Protein AF-A0AAV0GY82-F1 (afdb_monomer_lite)

Organism: NCBI:txid586396

Structure (mmCIF, N/CA/C/O backbone):
data_AF-A0AAV0GY82-F1
#
_entry.id   AF-A0AAV0GY82-F1
#
loop_
_atom_site.group_PDB
_atom_site.id
_atom_site.type_symbol
_atom_site.label_atom_id
_atom_site.label_alt_id
_atom_site.label_comp_id
_atom_site.label_asym_id
_atom_site.label_entity_id
_atom_site.label_seq_id
_atom_site.pdbx_PDB_ins_code
_atom_site.Cartn_x
_atom_site.Cartn_y
_atom_site.Cartn_z
_atom_site.occupancy
_atom_site.B_iso_or_equiv
_atom_site.auth_seq_id
_atom_site.auth_comp_id
_atom_site.auth_asym_id
_atom_site.auth_atom_id
_atom_site.pdbx_PDB_model_num
ATOM 1 N N . MET A 1 1 ? -2.458 8.559 -10.774 1.00 74.31 1 MET A N 1
ATOM 2 C CA . MET A 1 1 ? -3.022 8.076 -9.493 1.00 74.31 1 MET A CA 1
ATOM 3 C C . MET A 1 1 ? -3.947 6.917 -9.817 1.00 74.31 1 MET A C 1
ATOM 5 O O . MET A 1 1 ? -4.695 7.048 -10.779 1.00 74.31 1 MET A O 1
ATOM 9 N N . VAL A 1 2 ? -3.848 5.795 -9.103 1.00 92.06 2 VAL A N 1
ATOM 10 C CA . VAL A 1 2 ? -4.559 4.542 -9.421 1.00 92.06 2 VAL A CA 1
ATOM 11 C C . VAL A 1 2 ? -5.068 3.932 -8.120 1.00 92.06 2 VAL A C 1
ATOM 13 O O . VAL A 1 2 ? -4.360 3.982 -7.128 1.00 92.06 2 VAL A O 1
ATOM 16 N N . TRP A 1 3 ? -6.273 3.363 -8.126 1.00 95.69 3 TRP A N 1
ATOM 17 C CA . TRP A 1 3 ? -6.745 2.515 -7.031 1.00 95.69 3 TRP A CA 1
ATOM 18 C C . TRP A 1 3 ? -6.380 1.059 -7.308 1.00 95.69 3 TRP A C 1
ATOM 20 O O . TRP A 1 3 ? -6.604 0.568 -8.414 1.00 95.69 3 TRP A O 1
ATOM 30 N N . VAL A 1 4 ? -5.866 0.367 -6.297 1.00 96.81 4 VAL A N 1
ATOM 31 C CA . VAL A 1 4 ? -5.495 -1.047 -6.368 1.00 96.81 4 VAL A CA 1
ATOM 32 C C . VAL A 1 4 ? -6.214 -1.791 -5.253 1.00 96.81 4 VAL A C 1
ATOM 34 O O . VAL A 1 4 ? -6.114 -1.426 -4.084 1.00 96.81 4 VAL A O 1
ATOM 37 N N . GLN A 1 5 ? -6.968 -2.829 -5.605 1.00 97.38 5 GLN A N 1
ATOM 38 C CA . GLN A 1 5 ? -7.640 -3.667 -4.614 1.00 97.38 5 GLN A CA 1
ATOM 39 C C . GLN A 1 5 ? -6.625 -4.544 -3.876 1.00 97.38 5 GLN A C 1
ATOM 41 O O . GLN A 1 5 ? -5.646 -5.004 -4.463 1.00 97.38 5 GLN A O 1
ATOM 46 N N . SER A 1 6 ? -6.863 -4.805 -2.591 1.00 96.19 6 SER A N 1
ATOM 47 C CA . SER A 1 6 ? -5.927 -5.544 -1.732 1.00 96.19 6 SER A CA 1
ATOM 48 C C . SER A 1 6 ? -5.686 -6.991 -2.177 1.00 96.19 6 SER A C 1
ATOM 50 O O . SER A 1 6 ? -4.627 -7.547 -1.879 1.00 96.19 6 SER A O 1
ATOM 52 N N . GLY A 1 7 ? -6.637 -7.573 -2.916 1.00 96.75 7 GLY A N 1
ATOM 53 C CA . GLY A 1 7 ? -6.535 -8.905 -3.513 1.00 96.75 7 GLY A CA 1
ATOM 54 C C . GLY A 1 7 ? -5.653 -8.989 -4.762 1.00 96.75 7 GLY A C 1
ATOM 55 O O . GLY A 1 7 ? -5.324 -10.097 -5.175 1.00 96.75 7 GLY A O 1
ATOM 56 N N . ALA A 1 8 ? -5.254 -7.857 -5.350 1.00 97.69 8 ALA A N 1
ATOM 57 C CA . ALA A 1 8 ? -4.380 -7.852 -6.517 1.00 97.69 8 ALA A CA 1
ATOM 58 C C . ALA A 1 8 ? -2.963 -8.320 -6.160 1.00 97.69 8 ALA A C 1
ATOM 60 O O . ALA A 1 8 ? -2.466 -8.098 -5.050 1.00 97.69 8 ALA A O 1
ATOM 61 N N . GLN A 1 9 ? -2.285 -8.924 -7.127 1.00 98.06 9 GLN A N 1
ATOM 62 C CA . GLN A 1 9 ? -0.876 -9.285 -7.024 1.00 98.06 9 GLN A CA 1
ATOM 63 C C . GLN A 1 9 ? 0.025 -8.176 -7.585 1.00 98.06 9 GLN A C 1
ATOM 65 O O . GLN A 1 9 ? -0.357 -7.422 -8.482 1.00 98.06 9 GLN A O 1
ATOM 70 N N . LEU A 1 10 ? 1.266 -8.086 -7.097 1.00 97.25 10 LEU A N 1
ATOM 71 C CA . LEU A 1 10 ? 2.240 -7.106 -7.598 1.00 97.25 10 LEU A CA 1
ATOM 72 C C . LEU A 1 10 ? 2.493 -7.250 -9.103 1.00 97.25 10 LEU A C 1
ATOM 74 O O . LEU A 1 10 ? 2.656 -6.248 -9.794 1.00 97.25 10 LEU A O 1
ATOM 78 N N . GLY A 1 11 ? 2.486 -8.478 -9.624 1.00 97.19 11 GLY A N 1
ATOM 79 C CA . GLY A 1 11 ? 2.627 -8.739 -11.054 1.00 97.19 11 GLY A CA 1
ATOM 80 C C . GLY A 1 11 ? 1.506 -8.109 -11.882 1.00 97.19 11 GLY A C 1
ATOM 81 O O . GLY A 1 11 ? 1.782 -7.502 -12.914 1.00 97.19 11 GLY A O 1
ATOM 82 N N . GLU A 1 12 ? 0.261 -8.186 -11.406 1.00 97.69 12 GLU A N 1
ATOM 83 C CA . GLU A 1 12 ? -0.901 -7.572 -12.061 1.00 97.69 12 GLU A CA 1
ATOM 84 C C . GLU A 1 12 ? -0.791 -6.045 -12.051 1.00 97.69 12 GLU A C 1
ATOM 86 O O . GLU A 1 12 ? -1.007 -5.399 -13.078 1.00 97.69 12 GLU A O 1
ATOM 91 N N . LEU A 1 13 ? -0.377 -5.470 -10.915 1.00 96.25 13 LEU A N 1
ATOM 92 C CA . LEU A 1 13 ? -0.127 -4.036 -10.780 1.00 96.25 13 LEU A CA 1
ATOM 93 C C . LEU A 1 13 ? 0.957 -3.561 -11.755 1.00 96.25 13 LEU A C 1
ATOM 95 O O . LEU A 1 13 ? 0.750 -2.599 -12.495 1.00 96.25 13 LEU A O 1
ATOM 99 N N . PHE A 1 14 ? 2.107 -4.235 -11.786 1.00 96.31 14 PHE A N 1
ATOM 100 C CA . PHE A 1 14 ? 3.203 -3.870 -12.683 1.00 96.31 14 PHE A CA 1
ATOM 101 C C . PHE A 1 14 ? 2.816 -4.025 -14.151 1.00 96.31 14 PHE A C 1
ATOM 103 O O . PHE A 1 14 ? 3.125 -3.147 -14.956 1.00 96.31 14 PHE A O 1
ATOM 110 N N . TYR A 1 15 ? 2.102 -5.097 -14.496 1.00 96.88 15 TYR A N 1
ATOM 111 C CA . TYR A 1 15 ? 1.604 -5.312 -15.849 1.00 96.88 15 TYR A CA 1
ATOM 112 C C . TYR A 1 15 ? 0.638 -4.201 -16.279 1.00 96.88 15 TYR A C 1
ATOM 114 O O . TYR A 1 15 ? 0.762 -3.665 -17.381 1.00 96.88 15 TYR A O 1
ATOM 122 N N . ALA A 1 16 ? -0.281 -3.794 -15.399 1.00 96.25 16 ALA A N 1
ATOM 123 C CA . ALA A 1 16 ? -1.194 -2.687 -15.662 1.00 96.25 16 ALA A CA 1
ATOM 124 C C . ALA A 1 16 ? -0.447 -1.357 -15.863 1.00 96.25 16 ALA A C 1
ATOM 126 O O . ALA A 1 16 ? -0.729 -0.642 -16.824 1.00 96.25 16 ALA A O 1
ATOM 127 N N . ILE A 1 17 ? 0.541 -1.043 -15.016 1.00 95.69 17 ILE A N 1
ATOM 128 C CA . ILE A 1 17 ? 1.362 0.173 -15.148 1.00 95.69 17 ILE A CA 1
ATOM 129 C C . ILE A 1 17 ? 2.125 0.170 -16.479 1.00 95.69 17 ILE A C 1
ATOM 131 O O . ILE A 1 17 ? 2.059 1.151 -17.219 1.00 95.69 17 ILE A O 1
ATOM 135 N N . ALA A 1 18 ? 2.788 -0.940 -16.814 1.00 95.69 18 ALA A N 1
ATOM 136 C CA . ALA A 1 18 ? 3.583 -1.066 -18.034 1.00 95.69 18 ALA A CA 1
ATOM 137 C C . ALA A 1 18 ? 2.739 -0.923 -19.312 1.00 95.69 18 ALA A C 1
ATOM 139 O O . ALA A 1 18 ? 3.218 -0.389 -20.310 1.00 95.69 18 ALA A O 1
ATOM 140 N N . ARG A 1 19 ? 1.470 -1.358 -19.284 1.00 97.06 19 ARG A N 1
ATOM 141 C CA . ARG A 1 19 ? 0.527 -1.159 -20.398 1.00 97.06 19 ARG A CA 1
ATOM 142 C C . ARG A 1 19 ? 0.076 0.288 -20.568 1.00 97.06 19 ARG A C 1
ATOM 144 O O . ARG A 1 19 ? -0.322 0.660 -21.667 1.00 97.06 19 ARG A O 1
ATOM 151 N N . LEU A 1 20 ? 0.089 1.077 -19.497 1.00 94.88 20 LEU A N 1
ATOM 152 C CA . LEU A 1 20 ? -0.345 2.473 -19.519 1.00 94.88 20 LEU A CA 1
ATOM 153 C C . LEU A 1 20 ? 0.790 3.421 -19.909 1.00 94.88 20 LEU A C 1
ATOM 155 O O . LEU A 1 20 ? 0.553 4.399 -20.614 1.00 94.88 20 LEU A O 1
ATOM 159 N N . SER A 1 21 ? 2.011 3.172 -19.431 1.00 95.69 21 SER A N 1
ATOM 160 C CA . SER A 1 21 ? 3.160 4.032 -19.710 1.00 95.69 21 SER A CA 1
ATOM 161 C C . SER A 1 21 ? 4.483 3.321 -19.457 1.00 95.69 21 SER A C 1
ATOM 163 O O . SER A 1 21 ? 4.653 2.625 -18.461 1.00 95.69 21 SER A O 1
ATOM 165 N N . THR A 1 22 ? 5.469 3.600 -20.308 1.00 94.31 22 THR A N 1
ATOM 166 C CA . THR A 1 22 ? 6.867 3.180 -20.123 1.00 94.31 22 THR A CA 1
ATOM 167 C C . THR A 1 22 ? 7.654 4.087 -19.171 1.00 94.31 22 THR A C 1
ATOM 169 O O . THR A 1 22 ? 8.812 3.808 -18.878 1.00 94.31 22 THR A O 1
ATOM 172 N N . HIS A 1 23 ? 7.049 5.180 -18.694 1.00 96.25 23 HIS A N 1
ATOM 173 C CA . HIS A 1 23 ? 7.697 6.189 -17.844 1.00 96.25 23 HIS A CA 1
ATOM 174 C C . HIS A 1 23 ? 7.198 6.168 -16.392 1.00 96.25 23 HIS A C 1
ATOM 176 O O . HIS A 1 23 ? 7.632 6.984 -15.581 1.00 96.25 23 HIS A O 1
ATOM 182 N N . LEU A 1 24 ? 6.269 5.268 -16.060 1.00 95.75 24 LEU A N 1
ATOM 183 C CA . LEU A 1 24 ? 5.715 5.120 -14.718 1.00 95.75 24 LEU A CA 1
ATOM 184 C C . LEU A 1 24 ? 6.177 3.802 -14.096 1.00 95.75 24 LEU A C 1
ATOM 186 O O . LEU A 1 24 ? 6.311 2.789 -14.774 1.00 95.75 24 LEU A O 1
ATOM 190 N N . ALA A 1 25 ? 6.402 3.824 -12.787 1.00 95.19 25 ALA A N 1
ATOM 191 C CA . ALA A 1 25 ? 6.752 2.658 -11.989 1.00 95.19 25 ALA A CA 1
ATOM 192 C C . ALA A 1 25 ? 6.197 2.824 -10.571 1.00 95.19 25 ALA A C 1
ATOM 194 O O . ALA A 1 25 ? 5.862 3.935 -10.158 1.00 95.19 25 ALA A O 1
ATOM 195 N N . PHE A 1 26 ? 6.128 1.726 -9.820 1.00 95.62 26 PHE A N 1
ATOM 196 C CA . PHE A 1 26 ? 5.719 1.734 -8.418 1.00 95.62 26 PHE A CA 1
ATOM 197 C C . PHE A 1 26 ? 6.750 0.978 -7.560 1.00 95.62 26 PHE A C 1
ATOM 199 O O . PHE A 1 26 ? 7.164 -0.118 -7.953 1.00 95.62 26 PHE A O 1
ATOM 206 N N . PRO A 1 27 ? 7.206 1.532 -6.418 1.00 96.12 27 PRO A N 1
ATOM 207 C CA . PRO A 1 27 ? 8.229 0.901 -5.592 1.00 96.12 27 PRO A CA 1
ATOM 208 C C . PRO A 1 27 ? 7.643 -0.245 -4.757 1.00 96.12 27 PRO A C 1
ATOM 210 O O . PRO A 1 27 ? 7.097 -0.031 -3.684 1.00 96.12 27 PRO A O 1
ATOM 213 N N . ALA A 1 28 ? 7.780 -1.481 -5.239 1.00 95.75 28 ALA A N 1
ATOM 214 C CA . ALA A 1 28 ? 7.387 -2.695 -4.519 1.00 95.75 28 ALA A CA 1
ATOM 215 C C . ALA A 1 28 ? 8.350 -3.865 -4.813 1.00 95.75 28 ALA A C 1
ATOM 217 O O . ALA A 1 28 ? 9.293 -3.734 -5.601 1.00 95.75 28 ALA A O 1
ATOM 218 N N . ARG A 1 29 ? 8.161 -5.012 -4.147 1.00 93.69 29 ARG A N 1
ATOM 219 C CA . ARG A 1 29 ? 9.011 -6.209 -4.307 1.00 93.69 29 ARG A CA 1
ATOM 220 C C . ARG A 1 29 ? 8.911 -6.795 -5.720 1.00 93.69 29 ARG A C 1
ATOM 222 O O . ARG A 1 29 ? 7.898 -6.683 -6.393 1.00 93.69 29 ARG A O 1
ATOM 229 N N . LEU A 1 30 ? 9.964 -7.499 -6.128 1.00 92.31 30 LEU A N 1
ATOM 230 C CA . LEU A 1 30 ? 10.067 -8.162 -7.433 1.00 92.31 30 LEU A CA 1
ATOM 231 C C . LEU A 1 30 ? 9.204 -9.425 -7.584 1.00 92.31 30 LEU A C 1
ATOM 233 O O . LEU A 1 30 ? 9.005 -9.889 -8.699 1.00 92.31 30 LEU A O 1
ATOM 237 N N . CYS A 1 31 ? 8.737 -10.023 -6.485 1.00 95.12 31 CYS A N 1
ATOM 238 C CA . CYS A 1 31 ? 8.006 -11.289 -6.513 1.00 95.12 31 CYS A CA 1
ATOM 239 C C . CYS A 1 31 ? 6.565 -11.049 -7.000 1.00 95.12 31 CYS A C 1
ATOM 241 O O . CYS A 1 31 ? 5.777 -10.477 -6.242 1.00 95.12 31 CYS A O 1
ATOM 243 N N . PRO A 1 32 ? 6.191 -11.490 -8.215 1.00 95.38 32 PRO A N 1
ATOM 244 C CA . PRO A 1 32 ? 4.948 -11.064 -8.852 1.00 95.38 32 PRO A CA 1
ATOM 245 C C . PRO A 1 32 ? 3.702 -11.599 -8.148 1.00 95.38 32 PRO A C 1
ATOM 247 O O . PRO A 1 32 ? 2.678 -10.936 -8.184 1.00 95.38 32 PRO A O 1
ATOM 250 N N . THR A 1 33 ? 3.790 -12.749 -7.478 1.00 97.19 33 THR A N 1
ATOM 251 C CA . THR A 1 33 ? 2.661 -13.406 -6.799 1.00 97.19 33 THR A CA 1
ATOM 252 C C . THR A 1 33 ? 2.343 -12.831 -5.418 1.00 97.19 33 THR A C 1
ATOM 254 O O . THR A 1 33 ? 1.367 -13.237 -4.791 1.00 97.19 33 THR A O 1
ATOM 257 N N . VAL A 1 34 ? 3.159 -11.905 -4.907 1.00 96.94 34 VAL A N 1
ATOM 258 C CA . VAL A 1 34 ? 2.913 -11.272 -3.608 1.00 96.94 34 VAL A CA 1
ATOM 259 C C . VAL A 1 34 ? 1.680 -10.376 -3.711 1.00 96.94 34 VAL A C 1
ATOM 261 O O . VAL A 1 34 ? 1.581 -9.554 -4.620 1.00 96.94 34 VAL A O 1
ATOM 264 N N . GLY A 1 35 ? 0.754 -10.526 -2.765 1.00 96.12 35 GLY A N 1
ATOM 265 C CA . GLY A 1 35 ? -0.452 -9.706 -2.688 1.00 96.12 35 GLY A CA 1
ATOM 266 C C . GLY A 1 35 ? -0.159 -8.274 -2.238 1.00 96.12 35 GLY A C 1
ATOM 267 O O . GLY A 1 35 ? 0.621 -8.045 -1.308 1.00 96.12 35 GLY A O 1
ATOM 268 N N . VAL A 1 36 ? -0.827 -7.314 -2.871 1.00 95.56 36 VAL A N 1
ATOM 269 C CA . VAL A 1 36 ? -0.715 -5.877 -2.593 1.00 95.56 36 VAL A CA 1
ATOM 270 C C . VAL A 1 36 ? -1.131 -5.558 -1.157 1.00 95.56 36 VAL A C 1
ATOM 272 O O . VAL A 1 36 ? -0.400 -4.856 -0.459 1.00 95.56 36 VAL A O 1
ATOM 275 N N . GLY A 1 37 ? -2.247 -6.125 -0.680 1.00 92.69 37 GLY A N 1
ATOM 276 C CA . GLY A 1 37 ? -2.822 -5.790 0.626 1.00 92.69 37 GLY A CA 1
ATOM 277 C C . GLY A 1 37 ? -1.870 -5.985 1.807 1.00 92.69 37 GLY A C 1
ATOM 278 O O . GLY A 1 37 ? -1.772 -5.121 2.671 1.00 92.69 37 GLY A O 1
ATOM 279 N N . GLY A 1 38 ? -1.129 -7.096 1.830 1.00 92.50 38 GLY A N 1
ATOM 280 C CA . GLY A 1 38 ? -0.115 -7.334 2.861 1.00 92.50 38 GLY A CA 1
ATOM 281 C C . GLY A 1 38 ? 1.204 -6.615 2.578 1.00 92.50 38 GLY A C 1
ATOM 282 O O . GLY A 1 38 ? 1.877 -6.161 3.496 1.00 92.50 38 GLY A O 1
ATOM 283 N N . HIS A 1 39 ? 1.599 -6.497 1.309 1.00 94.69 39 HIS A N 1
ATOM 284 C CA . HIS A 1 39 ? 2.884 -5.901 0.955 1.00 94.69 39 HIS A CA 1
ATOM 285 C C . HIS A 1 39 ? 2.953 -4.398 1.241 1.00 94.69 39 HIS A C 1
ATOM 287 O O . HIS A 1 39 ? 4.018 -3.897 1.596 1.00 94.69 39 HIS A O 1
ATOM 293 N N . PHE A 1 40 ? 1.836 -3.685 1.091 1.00 93.38 40 PHE A N 1
ATOM 294 C CA . PHE A 1 40 ? 1.786 -2.226 1.197 1.00 93.38 40 PHE A CA 1
ATOM 295 C C . PHE A 1 40 ? 1.758 -1.718 2.645 1.00 93.38 40 PHE A C 1
ATOM 297 O O . PHE A 1 40 ? 1.838 -0.515 2.862 1.00 93.38 40 PHE A O 1
ATOM 304 N N . SER A 1 41 ? 1.774 -2.597 3.652 1.00 90.81 41 SER A N 1
ATOM 305 C CA . SER A 1 41 ? 2.049 -2.216 5.047 1.00 90.81 41 SER A CA 1
ATOM 306 C C . SER A 1 41 ? 3.555 -2.075 5.332 1.00 90.81 41 SER A C 1
ATOM 308 O O . SER A 1 41 ? 4.031 -2.425 6.407 1.00 90.81 41 SER A O 1
ATOM 310 N N . GLY A 1 42 ? 4.323 -1.657 4.332 1.00 92.25 42 GLY A N 1
ATOM 311 C CA . GLY A 1 42 ? 5.774 -1.543 4.317 1.00 92.25 42 GLY A CA 1
ATOM 312 C C . GLY A 1 42 ? 6.222 -1.642 2.866 1.00 92.25 42 GLY A C 1
ATOM 313 O O . GLY A 1 42 ? 5.970 -0.744 2.073 1.00 92.25 42 GLY A O 1
ATOM 314 N N . GLY A 1 43 ? 6.802 -2.779 2.494 1.00 92.88 43 GLY A N 1
ATOM 315 C CA . GLY A 1 43 ? 6.995 -3.133 1.090 1.00 92.88 43 GLY A CA 1
ATOM 316 C C . GLY A 1 43 ? 8.324 -2.660 0.511 1.00 92.88 43 GLY A C 1
ATOM 317 O O . GLY A 1 43 ? 8.428 -1.611 -0.116 1.00 92.88 43 GLY A O 1
ATOM 318 N N . PHE A 1 44 ? 9.359 -3.474 0.723 1.00 94.81 44 PHE A N 1
ATOM 319 C CA . PHE A 1 44 ? 10.714 -3.242 0.225 1.00 94.81 44 PHE A CA 1
ATOM 320 C C . PHE A 1 44 ? 10.902 -3.796 -1.194 1.00 94.81 44 PHE A C 1
ATOM 322 O O . PHE A 1 44 ? 10.544 -4.947 -1.471 1.00 94.81 44 PHE A O 1
ATOM 329 N N . GLY A 1 45 ? 11.539 -3.006 -2.060 1.00 94.56 45 GLY A N 1
ATOM 330 C CA . GLY A 1 45 ? 11.818 -3.347 -3.45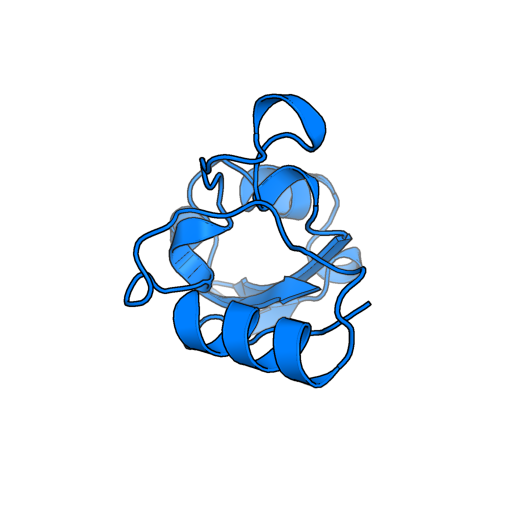4 1.00 94.56 45 GLY A CA 1
ATOM 331 C C . GLY A 1 45 ? 13.078 -2.678 -4.001 1.00 94.56 45 GLY A C 1
ATOM 332 O O . GLY A 1 45 ? 13.769 -1.945 -3.301 1.00 94.56 45 GLY A O 1
ATOM 333 N N . THR A 1 46 ? 13.377 -2.904 -5.280 1.00 96.25 46 THR A N 1
ATOM 334 C CA . THR A 1 46 ? 14.587 -2.378 -5.950 1.00 96.25 46 THR A CA 1
ATOM 335 C C . THR A 1 46 ? 14.634 -0.852 -6.009 1.00 96.25 46 THR A C 1
ATOM 337 O O . THR A 1 46 ? 15.706 -0.254 -6.005 1.00 96.25 46 THR A O 1
ATOM 340 N N . L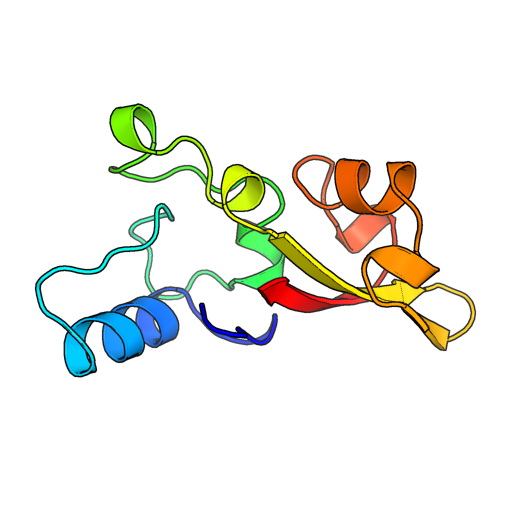EU A 1 47 ? 13.464 -0.218 -6.022 1.00 96.62 47 LEU A N 1
ATOM 341 C CA . LEU A 1 47 ? 13.292 1.229 -6.093 1.00 96.62 47 LEU A CA 1
ATOM 342 C C . LEU A 1 47 ? 13.380 1.943 -4.733 1.00 96.62 47 LEU A C 1
ATOM 344 O O . LEU A 1 47 ? 13.350 3.173 -4.692 1.00 96.62 47 LEU A O 1
ATOM 348 N N . VAL A 1 48 ? 13.545 1.204 -3.633 1.00 96.50 48 VAL A N 1
ATOM 349 C CA . VAL A 1 48 ? 13.460 1.741 -2.264 1.00 96.50 48 VAL A CA 1
ATOM 350 C C . VAL A 1 48 ? 14.452 2.863 -1.964 1.00 96.50 48 VAL A C 1
ATOM 352 O O . VAL A 1 48 ? 14.117 3.817 -1.278 1.00 96.50 48 VAL A O 1
ATOM 355 N N . ARG A 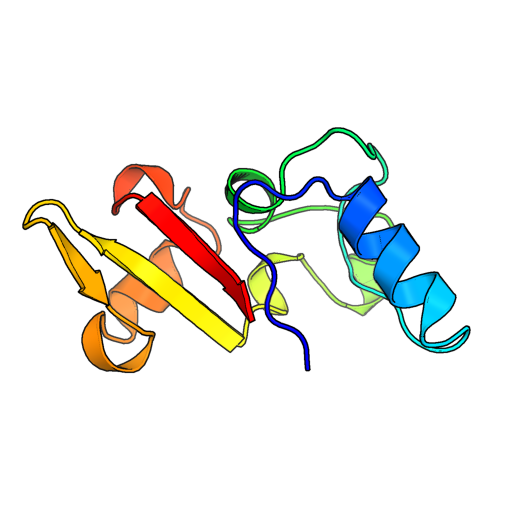1 49 ? 15.671 2.814 -2.514 1.00 96.94 49 ARG A N 1
ATOM 356 C CA . ARG A 1 49 ? 16.668 3.873 -2.278 1.00 96.94 49 ARG A CA 1
ATOM 357 C C . ARG A 1 49 ? 16.309 5.199 -2.946 1.00 96.94 49 ARG A C 1
ATOM 359 O O . ARG A 1 49 ? 16.854 6.226 -2.563 1.00 96.94 49 ARG A O 1
ATOM 366 N N . LYS A 1 50 ? 15.443 5.167 -3.961 1.00 97.38 50 LYS A N 1
ATOM 367 C CA . LYS A 1 50 ? 15.040 6.346 -4.733 1.00 97.38 50 LYS A CA 1
ATOM 368 C C . LYS A 1 50 ? 13.651 6.853 -4.345 1.00 97.38 50 LYS A C 1
ATOM 370 O O . LYS A 1 50 ? 13.435 8.058 -4.372 1.00 97.38 50 LYS A O 1
ATOM 375 N N . TYR A 1 51 ? 12.734 5.946 -4.008 1.00 96.62 51 TYR A N 1
ATOM 376 C CA . TYR A 1 51 ? 11.315 6.252 -3.787 1.00 96.62 51 TYR A CA 1
ATOM 377 C C . TYR A 1 51 ? 10.757 5.696 -2.466 1.00 96.62 51 TYR A C 1
ATOM 379 O O . TYR A 1 51 ? 9.545 5.709 -2.268 1.00 96.62 51 TYR A O 1
ATOM 387 N N . SER A 1 52 ? 11.625 5.217 -1.572 1.00 96.94 52 SER A N 1
ATOM 388 C CA . SER A 1 52 ? 11.260 4.629 -0.277 1.00 96.94 52 SER A CA 1
ATOM 389 C C . SER A 1 52 ? 10.335 3.406 -0.408 1.00 96.94 52 SER A C 1
ATOM 391 O O . SER A 1 52 ? 10.371 2.700 -1.421 1.00 96.94 52 SER A O 1
ATOM 393 N N . LEU A 1 53 ? 9.601 3.051 0.645 1.00 96.75 53 LEU A N 1
ATOM 394 C CA . LEU A 1 53 ? 8.788 1.837 0.687 1.00 96.75 53 LEU A CA 1
ATOM 395 C C . LEU A 1 53 ? 7.479 1.999 -0.105 1.00 96.75 53 LEU A C 1
ATOM 397 O O . LEU A 1 53 ? 7.019 3.114 -0.354 1.00 96.75 53 LEU A O 1
ATOM 401 N N . ALA A 1 54 ? 6.828 0.884 -0.448 1.00 96.12 54 ALA A N 1
ATOM 402 C CA . ALA A 1 54 ? 5.493 0.900 -1.057 1.00 96.12 54 ALA A CA 1
ATOM 403 C C . ALA A 1 54 ? 4.493 1.714 -0.212 1.00 96.12 54 ALA A C 1
ATOM 405 O O . ALA A 1 54 ? 3.768 2.553 -0.742 1.00 96.12 54 ALA A O 1
ATOM 406 N N . ALA A 1 55 ? 4.518 1.520 1.110 1.00 96.19 55 ALA A N 1
ATOM 407 C CA . ALA A 1 55 ? 3.688 2.221 2.090 1.00 96.19 55 ALA A CA 1
ATOM 408 C C . ALA A 1 55 ? 3.851 3.747 2.076 1.00 96.19 55 ALA A C 1
ATOM 410 O O . ALA A 1 55 ? 2.886 4.484 2.297 1.00 96.19 55 ALA A O 1
ATOM 411 N N . ASP A 1 56 ? 5.062 4.233 1.793 1.00 96.69 56 ASP A N 1
ATOM 412 C CA . ASP A 1 56 ? 5.355 5.669 1.752 1.00 96.69 56 ASP A CA 1
ATOM 413 C C . ASP A 1 56 ? 4.677 6.354 0.558 1.00 96.69 56 ASP A C 1
ATOM 415 O O . ASP A 1 56 ? 4.486 7.569 0.561 1.00 96.69 56 ASP A O 1
ATOM 419 N N . ASN A 1 57 ? 4.275 5.567 -0.444 1.00 95.69 57 ASN A N 1
ATOM 420 C CA . ASN A 1 57 ? 3.645 6.031 -1.673 1.00 95.69 57 ASN A CA 1
ATOM 421 C C . ASN A 1 57 ? 2.114 5.859 -1.671 1.00 95.69 57 ASN A C 1
ATOM 423 O O . ASN A 1 57 ? 1.470 6.234 -2.648 1.00 95.69 57 ASN A O 1
ATOM 427 N N . VAL A 1 58 ? 1.529 5.333 -0.587 1.00 95.25 58 VAL A N 1
ATOM 428 C CA . VAL A 1 58 ? 0.072 5.229 -0.401 1.00 95.25 58 VAL A CA 1
ATOM 429 C C . VAL A 1 58 ? -0.481 6.549 0.136 1.00 95.25 58 VAL A C 1
ATOM 431 O O . VAL A 1 58 ? -0.058 7.038 1.189 1.00 95.25 58 VAL A O 1
ATOM 434 N N . ILE A 1 59 ? -1.448 7.126 -0.575 1.00 95.31 59 ILE A N 1
ATOM 435 C CA . ILE A 1 59 ? -2.045 8.433 -0.273 1.00 95.31 59 ILE A CA 1
ATOM 436 C C . ILE A 1 59 ? -3.466 8.342 0.298 1.00 95.31 59 ILE A C 1
ATOM 438 O O . ILE A 1 59 ? -3.927 9.310 0.918 1.00 95.31 59 ILE A O 1
ATOM 442 N N . ASP A 1 60 ? -4.155 7.214 0.111 1.00 95.06 60 ASP A N 1
ATOM 443 C CA . ASP A 1 60 ? -5.510 6.953 0.615 1.00 95.06 60 ASP A CA 1
ATOM 444 C C . ASP A 1 60 ? -5.789 5.450 0.687 1.00 95.06 60 ASP A C 1
ATOM 446 O O . ASP A 1 60 ? -5.292 4.716 -0.157 1.00 95.06 60 ASP A O 1
ATOM 450 N N . ASP A 1 61 ? -6.641 5.026 1.620 1.00 95.12 61 ASP A N 1
ATOM 451 C CA . ASP A 1 61 ? -7.013 3.622 1.819 1.00 95.12 61 ASP A CA 1
ATOM 452 C C . ASP A 1 61 ? -8.499 3.491 2.149 1.00 95.12 61 ASP A C 1
ATOM 454 O O . ASP A 1 61 ? -9.074 4.347 2.825 1.00 95.12 61 ASP A O 1
ATOM 458 N N . TYR A 1 62 ? -9.101 2.378 1.727 1.00 96.94 62 TYR A N 1
ATOM 459 C CA . TYR A 1 62 ? -10.373 1.896 2.257 1.00 96.94 62 TYR A CA 1
ATOM 460 C C . TYR A 1 62 ? -10.122 0.742 3.226 1.00 96.94 62 TYR A C 1
ATOM 462 O O . TYR A 1 62 ? -9.607 -0.307 2.836 1.00 96.94 62 TYR A O 1
ATOM 470 N N . LEU A 1 63 ? -10.527 0.931 4.478 1.00 97.12 63 LEU A N 1
ATOM 471 C CA . LEU A 1 63 ? -10.388 -0.029 5.569 1.00 97.12 63 LEU A CA 1
ATOM 472 C C . LEU A 1 63 ? -11.772 -0.434 6.079 1.00 97.12 63 LEU A C 1
ATOM 474 O O . LEU A 1 63 ? -12.593 0.429 6.378 1.00 97.12 63 LEU A O 1
ATOM 478 N N . MET A 1 64 ? -12.020 -1.732 6.225 1.00 97.38 64 MET A N 1
ATOM 479 C CA . MET A 1 64 ? -13.149 -2.240 6.997 1.00 97.38 64 MET A CA 1
ATOM 480 C C . MET A 1 64 ? -12.711 -2.491 8.441 1.00 97.38 64 MET A C 1
ATOM 482 O O . MET A 1 64 ? -11.796 -3.280 8.683 1.00 97.38 64 MET A O 1
ATOM 486 N N . ASP A 1 65 ? -13.350 -1.813 9.391 1.00 95.75 65 ASP A N 1
ATOM 487 C CA . ASP A 1 65 ? -13.047 -1.955 10.816 1.00 95.75 65 ASP A CA 1
ATOM 488 C C . ASP A 1 65 ? -13.806 -3.121 11.480 1.00 95.75 65 ASP A C 1
ATOM 490 O O . ASP A 1 65 ? -14.653 -3.782 10.877 1.00 95.75 65 ASP A O 1
ATOM 494 N N . SER A 1 66 ? -13.542 -3.356 12.769 1.00 95.38 66 SER A N 1
ATOM 495 C CA . SER A 1 66 ? -14.210 -4.401 13.563 1.00 95.38 66 SER A CA 1
ATOM 496 C C . SER A 1 66 ? -15.717 -4.189 13.751 1.00 95.38 66 SER A C 1
ATOM 498 O O . SER A 1 66 ? -16.418 -5.099 14.189 1.00 95.38 66 SER A O 1
ATOM 500 N N . ARG A 1 67 ? -16.234 -3.003 13.413 1.00 96.12 67 ARG A N 1
ATOM 501 C CA . ARG A 1 67 ? -17.661 -2.658 13.446 1.00 96.12 67 ARG A CA 1
ATOM 502 C C . ARG A 1 67 ? -18.299 -2.749 12.058 1.00 96.12 67 ARG A C 1
ATOM 504 O O . ARG A 1 67 ? -19.407 -2.252 11.875 1.00 96.12 67 ARG A O 1
ATOM 511 N N . SER A 1 68 ? -17.619 -3.376 11.092 1.00 95.00 68 SER A N 1
ATOM 512 C CA . SER A 1 68 ? -18.068 -3.523 9.700 1.00 95.00 68 SER A CA 1
ATOM 513 C C . SER A 1 68 ? -18.306 -2.190 8.981 1.00 95.00 68 SER A C 1
ATOM 515 O O . SER A 1 68 ? -19.086 -2.116 8.032 1.00 95.00 68 SER A O 1
ATOM 517 N N . ARG A 1 69 ? -17.642 -1.113 9.413 1.00 96.94 69 ARG A N 1
ATOM 518 C CA . ARG A 1 69 ? -17.700 0.185 8.734 1.00 96.94 69 ARG A CA 1
ATOM 519 C C . ARG A 1 69 ? -16.588 0.257 7.704 1.00 96.94 69 ARG A C 1
ATOM 521 O O . ARG A 1 69 ? -15.448 -0.073 8.012 1.00 96.94 69 ARG A O 1
ATOM 528 N N . ILE A 1 70 ? -16.912 0.745 6.509 1.00 97.44 70 ILE A N 1
ATOM 529 C CA . ILE A 1 70 ? -15.921 1.047 5.474 1.00 97.44 70 ILE A CA 1
ATOM 530 C C . ILE A 1 70 ? -15.476 2.495 5.655 1.00 97.44 70 ILE A C 1
ATOM 532 O O . ILE A 1 70 ? -16.270 3.427 5.525 1.00 97.44 70 ILE A O 1
ATOM 536 N N . LEU A 1 71 ? -14.201 2.673 5.971 1.00 97.00 71 LEU A N 1
ATOM 537 C CA . LEU A 1 71 ? -13.597 3.953 6.295 1.00 97.00 71 LEU A CA 1
ATOM 538 C C . LEU A 1 71 ? -12.583 4.314 5.211 1.00 97.00 71 LEU A C 1
ATOM 540 O O . LEU A 1 71 ? -11.671 3.540 4.935 1.00 97.00 71 LEU A O 1
ATOM 544 N N . ASN A 1 72 ? -12.728 5.497 4.617 1.00 95.56 72 ASN A N 1
ATOM 545 C CA . ASN A 1 72 ? -11.653 6.120 3.840 1.00 95.56 72 ASN A CA 1
ATOM 546 C C . ASN A 1 72 ? -10.645 6.813 4.776 1.00 95.56 72 ASN A C 1
ATOM 548 O O . ASN A 1 72 ? -10.887 6.899 5.986 1.00 95.56 72 ASN A O 1
ATOM 552 N N . ARG A 1 73 ? -9.555 7.387 4.242 1.00 95.06 73 ARG A N 1
ATOM 553 C CA . ARG A 1 73 ? -8.540 8.092 5.052 1.00 95.06 73 ARG A CA 1
ATOM 554 C C . ARG A 1 73 ? -9.130 9.133 6.009 1.00 95.06 73 ARG A C 1
ATOM 556 O O . ARG A 1 73 ? -8.709 9.225 7.161 1.00 95.06 73 ARG A O 1
ATOM 563 N N . LYS A 1 74 ? -10.110 9.923 5.554 1.00 95.88 74 LYS A N 1
ATOM 564 C CA . LYS A 1 74 ? -10.746 10.958 6.386 1.00 95.88 74 LYS A CA 1
ATOM 565 C C . LYS A 1 74 ? -11.558 10.342 7.529 1.00 95.88 74 LYS A C 1
ATOM 567 O O . LYS A 1 74 ? -11.512 10.858 8.640 1.00 95.88 74 LYS A O 1
ATOM 572 N N . ALA A 1 75 ? -12.292 9.265 7.259 1.00 96.88 75 ALA A N 1
ATOM 573 C CA . ALA A 1 75 ? -13.157 8.609 8.233 1.00 96.88 75 ALA A CA 1
ATOM 574 C C . ALA A 1 75 ? -12.383 7.753 9.251 1.00 96.88 75 ALA A C 1
ATOM 576 O O . ALA A 1 75 ? -12.802 7.676 10.403 1.00 96.88 75 ALA A O 1
ATOM 577 N N . MET A 1 76 ? -11.264 7.131 8.854 1.00 96.19 76 MET A N 1
ATOM 578 C CA . MET A 1 76 ? -10.423 6.345 9.771 1.00 96.19 76 MET A CA 1
ATOM 579 C C . MET A 1 76 ? -9.540 7.216 10.677 1.00 96.19 76 MET A C 1
ATOM 581 O O . MET A 1 76 ? -9.157 6.782 11.759 1.00 96.19 76 MET A O 1
ATOM 585 N N . GLY A 1 77 ? -9.246 8.451 10.259 1.00 96.75 77 GLY A N 1
ATOM 586 C CA . GLY A 1 77 ? -8.388 9.375 10.998 1.00 96.75 77 GLY A CA 1
ATOM 587 C C . GLY A 1 77 ? -6.894 9.188 10.707 1.00 96.75 77 GLY A C 1
ATOM 588 O O . GLY A 1 77 ? -6.452 8.158 10.198 1.00 96.75 77 GLY A O 1
ATOM 589 N N . GLY A 1 78 ? -6.107 10.222 11.023 1.00 96.56 78 GLY A N 1
ATOM 590 C CA . GLY A 1 78 ? -4.675 10.281 10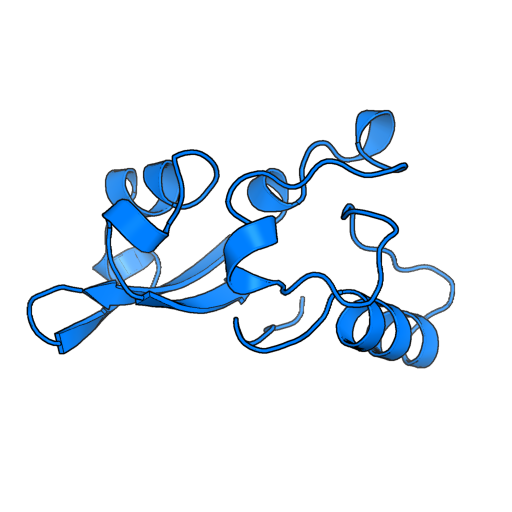.701 1.00 96.56 78 GLY A CA 1
ATOM 591 C C . GLY A 1 78 ? -3.840 9.187 11.369 1.00 96.56 78 GLY A C 1
ATOM 592 O O . GLY A 1 78 ? -2.964 8.624 10.720 1.00 96.56 78 GLY A O 1
ATOM 593 N N . GLU A 1 79 ? -4.161 8.840 12.616 1.00 96.69 79 GLU A N 1
ATOM 594 C CA . GLU A 1 79 ? -3.436 7.828 13.395 1.00 96.69 79 GLU A CA 1
ATOM 595 C C . GLU A 1 79 ? -3.602 6.420 12.817 1.00 96.69 79 GLU A C 1
ATOM 597 O O . GLU A 1 79 ? -2.623 5.702 12.626 1.00 96.69 79 GLU A O 1
ATOM 602 N N . VAL A 1 80 ? -4.835 6.032 12.467 1.00 96.12 80 VAL A N 1
ATOM 603 C CA . VAL A 1 80 ? -5.102 4.721 11.853 1.00 96.12 80 VAL A CA 1
ATOM 604 C C . VAL A 1 80 ? -4.474 4.654 10.465 1.00 96.12 80 VAL A C 1
ATOM 606 O O . VAL A 1 80 ? -3.814 3.670 10.142 1.00 96.12 80 VAL A O 1
ATOM 609 N N . PHE A 1 81 ? -4.611 5.721 9.671 1.00 96.88 81 PHE A N 1
ATOM 610 C CA . PHE A 1 81 ? -3.988 5.808 8.350 1.00 96.88 81 PHE A CA 1
ATOM 611 C C . PHE A 1 81 ? -2.453 5.743 8.409 1.00 96.88 81 PHE A C 1
ATOM 613 O O . PHE A 1 81 ? -1.806 5.211 7.508 1.00 96.88 81 PHE A O 1
ATOM 620 N N . TRP A 1 82 ? -1.840 6.287 9.459 1.00 95.94 82 TRP A N 1
ATOM 621 C CA . TRP A 1 82 ? -0.411 6.124 9.704 1.00 95.94 82 TRP A CA 1
ATOM 622 C C . TRP A 1 82 ? -0.075 4.673 10.072 1.00 95.94 82 TRP A C 1
ATOM 624 O O . TRP A 1 82 ? 0.821 4.083 9.470 1.00 95.94 82 TRP A O 1
ATOM 634 N N . ALA A 1 83 ? -0.830 4.074 10.993 1.00 96.50 83 ALA A N 1
ATOM 635 C CA . ALA A 1 83 ? -0.528 2.755 11.536 1.00 96.50 83 ALA A CA 1
ATOM 636 C C . ALA A 1 83 ? -0.611 1.628 10.491 1.00 96.50 83 ALA A C 1
ATOM 638 O O . ALA A 1 83 ? 0.238 0.735 10.474 1.00 96.50 83 ALA A O 1
ATOM 639 N N . ILE A 1 84 ? -1.586 1.670 9.578 1.00 95.44 84 ILE A N 1
ATOM 640 C CA . ILE A 1 84 ? -1.744 0.632 8.543 1.00 95.44 84 ILE A CA 1
ATOM 641 C C . ILE A 1 84 ? -0.628 0.655 7.483 1.00 95.44 84 ILE A C 1
ATOM 643 O O . ILE A 1 84 ? -0.342 -0.377 6.874 1.00 95.44 84 ILE A O 1
ATOM 647 N N . ARG A 1 85 ? 0.082 1.781 7.331 1.00 95.06 85 ARG A N 1
ATOM 648 C CA . ARG A 1 85 ? 1.197 1.976 6.385 1.00 95.06 85 ARG A CA 1
ATOM 649 C C . ARG A 1 85 ? 2.563 1.617 6.988 1.00 95.06 85 ARG A C 1
ATOM 651 O O . ARG A 1 85 ? 3.551 2.312 6.780 1.00 95.06 85 ARG A O 1
ATOM 658 N N . GLY A 1 86 ? 2.630 0.530 7.752 1.00 93.06 86 GLY A N 1
ATOM 659 C CA . GLY A 1 86 ? 3.889 0.068 8.357 1.00 93.06 86 GLY A CA 1
ATOM 660 C C . GLY A 1 86 ? 3.716 -0.914 9.513 1.00 93.06 86 GLY A C 1
ATOM 661 O O . GLY A 1 86 ? 4.529 -1.815 9.692 1.00 93.06 86 GLY A O 1
ATOM 662 N N . GLY A 1 87 ? 2.633 -0.775 10.279 1.00 93.69 87 GLY A N 1
ATOM 663 C CA . GLY A 1 87 ? 2.356 -1.573 11.477 1.00 93.69 87 GLY A CA 1
ATOM 664 C C . GLY A 1 87 ? 1.671 -2.918 11.220 1.00 93.69 87 GLY A C 1
ATOM 665 O O . GLY A 1 87 ? 1.223 -3.557 12.167 1.00 93.69 87 GLY A O 1
ATOM 666 N N . GLY A 1 88 ? 1.556 -3.339 9.956 1.00 91.44 88 GLY A N 1
ATOM 667 C CA . GLY A 1 88 ? 0.772 -4.509 9.558 1.00 91.44 88 GLY A CA 1
ATOM 668 C C . GLY A 1 88 ? -0.730 -4.226 9.616 1.00 91.44 88 GLY A C 1
ATOM 669 O O . GLY A 1 88 ? -1.360 -4.318 10.668 1.00 91.44 88 GLY A O 1
ATOM 670 N N . ALA A 1 89 ? -1.328 -3.910 8.465 1.00 90.94 89 ALA A N 1
ATOM 671 C CA . ALA A 1 89 ? -2.710 -3.432 8.396 1.00 90.94 89 ALA A CA 1
ATOM 672 C C . ALA A 1 89 ? -3.756 -4.417 8.959 1.00 90.94 89 ALA A C 1
ATOM 674 O O . ALA A 1 89 ? -4.781 -3.986 9.483 1.00 90.94 89 ALA A O 1
ATOM 675 N N . GLY A 1 90 ? -3.468 -5.725 8.929 1.00 91.94 90 GLY A N 1
ATOM 676 C CA . GLY A 1 90 ? -4.339 -6.770 9.483 1.00 91.94 90 GLY A CA 1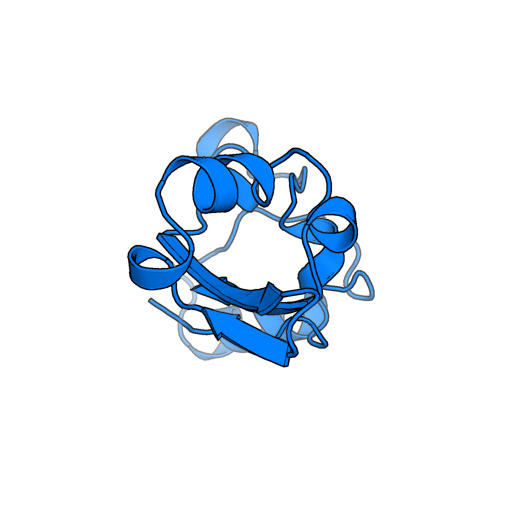
ATOM 677 C C . GLY A 1 90 ? -4.611 -6.646 10.988 1.00 91.94 90 GLY A C 1
ATOM 678 O O . GLY A 1 90 ? -5.622 -7.153 11.461 1.00 91.94 90 GLY A O 1
ATOM 679 N N . SER A 1 91 ? -3.765 -5.928 11.733 1.00 94.31 91 SER A N 1
ATOM 680 C CA . SER A 1 91 ? -3.986 -5.638 13.158 1.00 94.31 91 SER A CA 1
ATOM 681 C C . SER A 1 91 ? -5.089 -4.597 13.396 1.00 94.31 91 SER A C 1
ATOM 683 O O . SER A 1 91 ? -5.605 -4.492 14.506 1.00 94.31 91 SER A O 1
ATOM 685 N N . PHE A 1 92 ? -5.443 -3.813 12.373 1.00 94.06 92 PHE A N 1
ATOM 686 C CA . PHE A 1 92 ? -6.364 -2.674 12.474 1.00 94.06 92 PHE A CA 1
ATOM 687 C C . PHE A 1 92 ? -7.688 -2.902 11.732 1.00 94.06 92 PHE A C 1
ATOM 689 O O . PHE A 1 92 ? -8.656 -2.179 11.970 1.00 94.06 92 PHE A O 1
ATOM 696 N N . GLY A 1 93 ? -7.747 -3.898 10.845 1.00 94.44 93 GLY A N 1
ATOM 697 C CA . GLY A 1 93 ? -8.939 -4.245 10.078 1.00 94.44 93 GLY A CA 1
ATOM 698 C C . GLY A 1 93 ? -8.601 -4.938 8.761 1.00 94.44 93 GLY A C 1
ATOM 699 O O . GLY A 1 93 ? -7.514 -5.488 8.583 1.00 94.44 93 GLY A O 1
ATOM 700 N N . ILE A 1 94 ? -9.542 -4.897 7.820 1.00 96.56 94 ILE A N 1
ATOM 701 C CA . ILE A 1 94 ? -9.388 -5.479 6.483 1.00 96.56 94 ILE A CA 1
ATOM 702 C C . ILE A 1 94 ? -9.225 -4.344 5.474 1.00 96.56 94 ILE A C 1
ATOM 704 O O . ILE A 1 94 ? -10.167 -3.597 5.211 1.00 96.56 94 ILE A O 1
ATOM 708 N N . VAL A 1 95 ? -8.033 -4.207 4.893 1.00 96.38 95 VAL A N 1
ATOM 709 C CA . VAL A 1 95 ? -7.803 -3.252 3.799 1.00 96.38 95 VAL A CA 1
ATOM 710 C C . VAL A 1 95 ? -8.479 -3.777 2.538 1.00 96.38 95 VAL A C 1
ATOM 712 O O . VAL A 1 95 ? -8.235 -4.908 2.120 1.00 96.38 95 VAL A O 1
ATOM 715 N N . LEU A 1 96 ? -9.329 -2.956 1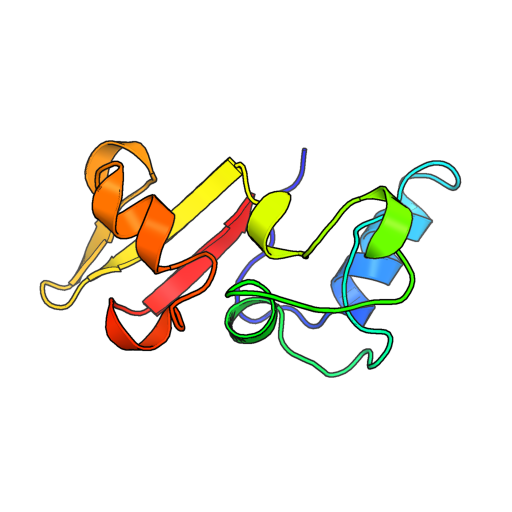.930 1.00 97.12 96 LEU A N 1
ATOM 716 C CA . LEU A 1 96 ? -10.090 -3.290 0.726 1.00 97.12 96 LEU A CA 1
ATOM 717 C C . LEU A 1 96 ? -9.378 -2.800 -0.538 1.00 97.12 96 LEU A C 1
ATOM 719 O O . LEU A 1 96 ? -9.296 -3.515 -1.537 1.00 97.12 96 LEU A O 1
ATOM 723 N N . SER A 1 97 ? -8.835 -1.585 -0.494 1.00 96.25 97 SER A N 1
ATOM 724 C CA . SER A 1 97 ? -8.112 -0.988 -1.617 1.00 96.25 97 SER A CA 1
ATOM 725 C C . SER A 1 97 ? -7.252 0.184 -1.169 1.00 96.25 97 SER A C 1
ATOM 727 O O . SER A 1 97 ? -7.619 0.870 -0.215 1.00 96.25 97 SER A O 1
ATOM 729 N N . LEU A 1 98 ? -6.180 0.437 -1.914 1.00 94.31 98 LEU A N 1
ATOM 730 C CA . LEU A 1 98 ? -5.193 1.486 -1.662 1.00 94.31 98 LEU A CA 1
ATOM 731 C C . LEU A 1 98 ? -5.057 2.395 -2.888 1.00 94.31 98 LEU A C 1
ATOM 733 O O . LEU A 1 98 ? -5.297 1.945 -4.015 1.00 94.31 98 LEU A O 1
ATOM 737 N N . ARG A 1 99 ? -4.683 3.656 -2.673 1.00 94.12 99 ARG A N 1
ATOM 738 C CA . ARG A 1 99 ? -4.489 4.677 -3.713 1.00 94.12 99 ARG A CA 1
ATOM 739 C C . ARG A 1 99 ? -3.108 5.302 -3.670 1.00 94.12 99 ARG A C 1
ATOM 741 O O . ARG A 1 99 ? -2.667 5.638 -2.550 1.00 94.12 99 ARG A O 1
#

Secondary structure (DSSP, 8-state):
---EETT-BHHHHHHHHHHH-TT------S-TTSBHHHHTSS---TTHHHH--GGGG---EEEE-TTS-EE-HHHH-HHHHHHHTTTTGGGT-EEEEE-

Foldseek 3Di:
DDKDFQAAWQLVVQVVQVVVDPPDDAAADPPRRHTPQQCQLFGHYPCCVPQNHNLSVWDKWFFQAPVRDTDIDVRCDDVLSVCSRHVGNVVGGGTGITD

Radius of gyration: 13.14 Å; chains: 1; bounding box: 35×24×34 Å

Sequence (99 aa):
MVWVQSGAQLGELFYAIARLSTHLAFPARLCPTVGVGGHFSGGFGTLVRKYSLAADNVIDDYLMDSRSRILNRKAMGGEVFWAIRGGGAGSFGIVLSLR

InterPro domains:
  IPR016166 FAD-binding domain, PCMH-type [PS51387] (1-99)
  IPR016169 FAD-binding, type PCMH, subdomain 2 [G3DSA:3.30.465.10] (2-98)
  IPR036318 FAD-binding, type PCMH-like superfamily [SSF56176] (2-98)

pLDDT: mean 95.36, std 2.65, range [74.31, 98.06]